Protein AF-K9TN90-F1 (afdb_monomer_lite)

Organism: NCBI:txid56110

Sequence (79 aa):
MNSSNSPNGEPTSLNPDANEPFVKISSELLITLLTPPFLGALLGGKAVSQMLQSMGQASEEVFRGDRLPVLNFPQAEED

pLDDT: mean 78.18, std 16.63, range [40.25, 97.38]

Secondary structure (DSSP, 8-state):
-----------------S--------HHHHHHHHHHHHHHHHHHHHHHHHHHHHHHHHHHHHHS-TTS----PPPP---

Structure (mmCIF, N/CA/C/O backbone):
data_AF-K9TN90-F1
#
_entry.id   AF-K9TN90-F1
#
loop_
_atom_site.group_PDB
_atom_site.id
_atom_site.type_symbol
_atom_site.label_atom_id
_atom_site.label_alt_id
_atom_site.label_comp_id
_atom_site.label_asym_id
_atom_site.label_entity_id
_atom_site.label_seq_id
_atom_site.pdbx_PDB_ins_code
_atom_site.Cartn_x
_atom_site.Cartn_y
_atom_site.Cartn_z
_atom_site.occupancy
_atom_site.B_iso_or_equiv
_atom_site.auth_seq_id
_atom_site.auth_comp_id
_atom_site.auth_asym_id
_atom_site.auth_atom_id
_atom_site.pdbx_PDB_model_num
ATOM 1 N N . MET A 1 1 ? 79.389 -10.338 -18.955 1.00 42.88 1 MET A N 1
ATOM 2 C CA . MET A 1 1 ? 78.657 -10.212 -17.682 1.00 42.88 1 MET A CA 1
ATOM 3 C C . MET A 1 1 ? 77.159 -10.058 -17.949 1.00 42.88 1 MET A C 1
ATOM 5 O O . MET A 1 1 ? 76.694 -8.969 -18.232 1.00 42.88 1 MET A O 1
ATOM 9 N N . ASN A 1 2 ? 76.467 -11.196 -17.975 1.00 40.25 2 ASN A N 1
ATOM 10 C CA . ASN A 1 2 ? 75.188 -11.523 -17.333 1.00 40.25 2 ASN A CA 1
ATOM 11 C C . ASN A 1 2 ? 74.123 -10.405 -17.224 1.00 40.25 2 ASN A C 1
ATOM 13 O O . ASN A 1 2 ? 74.112 -9.656 -16.251 1.00 40.25 2 ASN A O 1
ATOM 17 N N . SER A 1 3 ? 73.156 -10.393 -18.147 1.00 46.69 3 SER A N 1
ATOM 18 C CA . SER A 1 3 ? 71.827 -9.807 -17.921 1.00 46.69 3 SER A CA 1
ATOM 19 C C . SER A 1 3 ? 70.876 -10.922 -17.487 1.00 46.69 3 SER A C 1
ATOM 21 O O . SER A 1 3 ? 70.514 -11.785 -18.284 1.00 46.69 3 SER A O 1
ATOM 23 N N . SER A 1 4 ? 70.520 -10.939 -16.205 1.00 51.38 4 SER A N 1
ATOM 24 C CA . SER A 1 4 ? 69.526 -11.856 -15.646 1.00 51.38 4 SER A CA 1
ATOM 25 C C . SER A 1 4 ? 68.126 -11.393 -16.053 1.00 51.38 4 SER A C 1
ATOM 27 O O . SER A 1 4 ? 67.637 -10.394 -15.531 1.00 51.38 4 SER A O 1
ATOM 29 N N . ASN A 1 5 ? 67.471 -12.109 -16.968 1.00 56.75 5 ASN A N 1
ATOM 30 C CA . ASN A 1 5 ? 66.033 -11.954 -17.180 1.00 56.75 5 ASN A CA 1
ATOM 31 C C . ASN A 1 5 ? 65.294 -12.692 -16.055 1.00 56.75 5 ASN A C 1
ATOM 33 O O . ASN A 1 5 ? 65.377 -13.916 -15.953 1.00 56.75 5 ASN A O 1
ATOM 37 N N . SER A 1 6 ? 64.596 -11.936 -15.206 1.00 54.19 6 SER A N 1
ATOM 38 C CA . SER A 1 6 ? 63.647 -12.470 -14.222 1.00 54.19 6 SER A CA 1
ATOM 39 C C . SER A 1 6 ? 62.432 -13.090 -14.920 1.00 54.19 6 SER A C 1
ATOM 41 O O . SER A 1 6 ? 61.965 -12.536 -15.918 1.00 54.19 6 SER A O 1
ATOM 43 N N . PRO A 1 7 ? 61.880 -14.201 -14.398 1.00 56.22 7 PRO A N 1
ATOM 44 C CA . PRO A 1 7 ? 60.660 -14.783 -14.925 1.00 56.22 7 PRO A CA 1
ATOM 45 C C . PRO A 1 7 ? 59.477 -13.915 -14.488 1.00 56.22 7 PRO A C 1
ATOM 47 O O . PRO A 1 7 ? 59.308 -13.618 -13.304 1.00 56.22 7 PRO A O 1
ATOM 50 N N . ASN A 1 8 ? 58.669 -13.490 -15.453 1.00 51.84 8 ASN A N 1
ATOM 51 C CA . ASN A 1 8 ? 57.404 -12.817 -15.192 1.00 51.84 8 ASN A CA 1
ATOM 52 C C . ASN A 1 8 ? 56.503 -13.771 -14.396 1.00 51.84 8 ASN A C 1
ATOM 54 O O . ASN A 1 8 ? 56.130 -14.832 -14.894 1.00 51.84 8 ASN A O 1
ATOM 58 N N . GLY A 1 9 ? 56.176 -13.412 -13.155 1.00 54.22 9 GLY A N 1
ATOM 59 C CA . GLY A 1 9 ? 55.094 -14.053 -12.422 1.00 54.22 9 GLY A CA 1
ATOM 60 C C . GLY A 1 9 ? 53.770 -13.613 -13.032 1.00 54.22 9 GLY A C 1
ATOM 61 O O . GLY A 1 9 ? 53.376 -12.462 -12.863 1.00 54.22 9 GLY A O 1
ATOM 62 N N . GLU A 1 10 ? 53.102 -14.509 -13.752 1.00 54.12 10 GLU A N 1
ATOM 63 C CA . GLU A 1 10 ? 51.690 -14.340 -14.084 1.00 54.12 10 GLU A CA 1
ATOM 64 C C . GLU A 1 10 ? 50.872 -14.456 -12.787 1.00 54.12 10 GLU A C 1
ATOM 66 O O . GLU A 1 10 ? 50.942 -15.493 -12.118 1.00 54.12 10 GLU A O 1
ATOM 71 N N . PRO A 1 11 ? 50.112 -13.425 -12.377 1.00 55.38 11 PRO A N 1
ATOM 72 C CA . PRO A 1 11 ? 49.146 -13.588 -11.309 1.00 55.38 11 PRO A CA 1
ATOM 73 C C . PRO A 1 11 ? 48.017 -14.475 -11.832 1.00 55.38 11 PRO A C 1
ATOM 75 O O . PRO A 1 11 ? 47.332 -14.121 -12.789 1.00 55.38 11 PRO A O 1
ATOM 78 N N . THR A 1 12 ? 47.865 -15.635 -11.194 1.00 52.53 12 THR A N 1
ATOM 79 C CA . THR A 1 12 ? 46.711 -16.537 -11.220 1.00 52.53 12 THR A CA 1
ATOM 80 C C . THR A 1 12 ? 45.465 -15.890 -11.826 1.00 52.53 12 THR A C 1
ATOM 82 O O . THR A 1 12 ? 44.767 -15.117 -11.167 1.00 52.53 12 THR A O 1
ATOM 85 N N . SER A 1 13 ? 45.183 -16.232 -13.085 1.00 53.19 13 SER A N 1
ATOM 86 C CA . SER A 1 13 ? 43.895 -15.968 -13.719 1.00 53.19 13 SER A CA 1
ATOM 87 C C . SER A 1 13 ? 42.820 -16.700 -12.915 1.00 53.19 13 SER A C 1
ATOM 89 O O . SER A 1 13 ? 42.721 -17.930 -12.943 1.00 53.19 13 SER A O 1
ATOM 91 N N . LEU A 1 14 ? 42.053 -15.943 -12.131 1.00 61.44 14 LEU A N 1
ATOM 92 C CA . LEU A 1 14 ? 40.810 -16.409 -11.533 1.00 61.44 14 LEU A CA 1
ATOM 93 C C . LEU A 1 14 ? 39.842 -16.674 -12.686 1.00 61.44 14 LEU A C 1
ATOM 95 O O . LEU A 1 14 ? 39.215 -15.742 -13.175 1.00 61.44 14 LEU A O 1
ATOM 99 N N . ASN A 1 15 ? 39.758 -17.926 -13.136 1.00 62.34 15 ASN A N 1
ATOM 100 C CA . ASN A 1 15 ? 38.724 -18.372 -14.065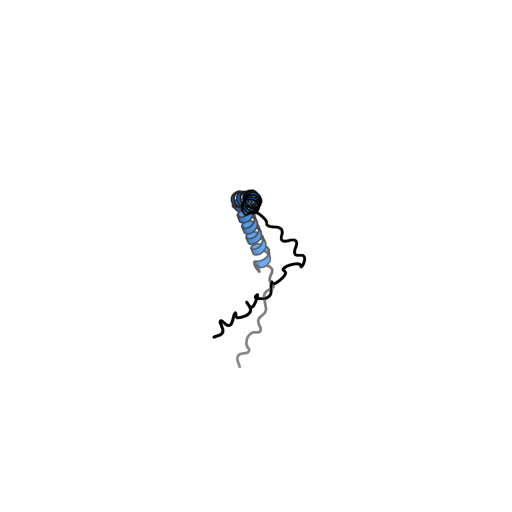 1.00 62.34 15 ASN A CA 1
ATOM 101 C C . ASN A 1 15 ? 37.355 -18.207 -13.387 1.00 62.34 15 ASN A C 1
ATOM 103 O O . ASN A 1 15 ? 37.066 -18.952 -12.447 1.00 62.34 15 ASN A O 1
ATOM 107 N N . PRO A 1 16 ? 36.496 -17.274 -13.830 1.00 61.00 16 PRO A N 1
ATOM 108 C CA . PRO A 1 16 ? 35.136 -17.169 -13.343 1.00 61.00 16 PRO A CA 1
ATOM 109 C C . PRO A 1 16 ? 34.255 -18.012 -14.268 1.00 61.00 16 PRO A C 1
ATOM 111 O O . PRO A 1 16 ? 33.441 -17.479 -15.015 1.00 61.00 16 PRO A O 1
ATOM 114 N N . ASP A 1 17 ? 34.472 -19.326 -14.270 1.00 67.00 17 ASP A N 1
ATOM 115 C CA . ASP A 1 17 ? 33.609 -20.268 -14.982 1.00 67.00 17 ASP A CA 1
ATOM 116 C C . ASP A 1 17 ? 32.859 -21.112 -13.950 1.00 67.00 17 ASP A C 1
ATOM 118 O O . ASP A 1 17 ? 33.248 -22.226 -13.606 1.00 67.00 17 ASP A O 1
ATOM 122 N N . ALA A 1 18 ? 31.834 -20.498 -13.360 1.00 63.47 18 ALA A N 1
ATOM 123 C CA . ALA A 1 18 ? 30.834 -21.195 -12.569 1.00 63.47 18 ALA A CA 1
ATOM 124 C C . ALA A 1 18 ? 29.511 -20.410 -12.584 1.00 63.47 18 ALA A C 1
ATOM 126 O O . ALA A 1 18 ? 29.220 -19.617 -11.697 1.00 63.47 18 ALA A O 1
ATOM 127 N N . ASN A 1 19 ? 28.735 -20.609 -13.654 1.00 66.00 19 ASN A N 1
ATOM 128 C CA . ASN A 1 19 ? 27.272 -20.748 -13.634 1.00 66.00 19 ASN A CA 1
ATOM 129 C C . ASN A 1 19 ? 26.460 -19.912 -12.619 1.00 66.00 19 ASN A C 1
ATOM 131 O O . ASN A 1 19 ? 25.797 -20.466 -11.746 1.00 66.00 19 ASN A O 1
ATOM 135 N N . GLU A 1 20 ? 26.369 -18.603 -12.837 1.00 67.38 20 GLU A N 1
ATOM 136 C CA . GLU A 1 20 ? 25.308 -17.776 -12.252 1.00 67.38 20 GLU A CA 1
ATOM 137 C C . GLU A 1 20 ? 24.460 -17.199 -13.397 1.00 67.38 20 GLU A C 1
ATOM 139 O O . GLU A 1 20 ? 24.981 -16.403 -14.189 1.00 67.38 20 GLU A O 1
ATOM 144 N N . PRO A 1 21 ? 23.169 -17.567 -13.551 1.00 65.19 21 PRO A N 1
ATOM 145 C CA . PRO A 1 21 ? 22.275 -16.852 -14.451 1.00 65.19 21 PRO A CA 1
ATOM 146 C C . PRO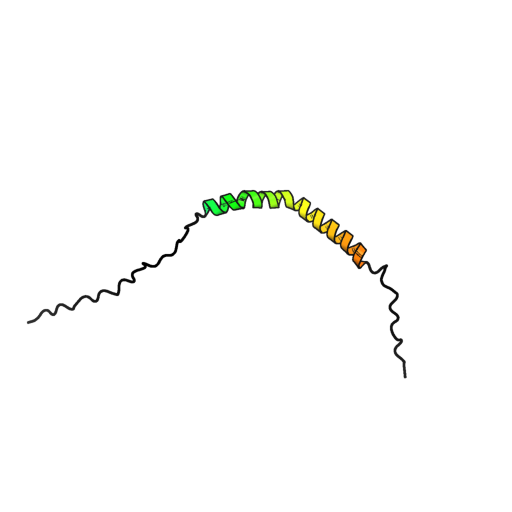 A 1 21 ? 21.990 -15.470 -13.850 1.00 65.19 21 PRO A C 1
ATOM 148 O O . PRO A 1 21 ? 20.952 -15.226 -13.238 1.00 65.19 21 PRO A O 1
ATOM 151 N N . PHE A 1 22 ? 22.936 -14.546 -14.008 1.00 69.25 22 PHE A N 1
ATOM 152 C CA . PHE A 1 22 ? 22.767 -13.162 -13.602 1.00 69.25 22 PHE A CA 1
ATOM 153 C C . PHE A 1 22 ? 21.833 -12.473 -14.599 1.00 69.25 22 PHE A C 1
ATOM 155 O O . PHE A 1 22 ? 22.250 -11.960 -15.641 1.00 69.25 22 PHE A O 1
ATOM 162 N N . VAL A 1 23 ? 20.534 -12.488 -14.294 1.00 75.31 23 VAL A N 1
ATOM 163 C CA . VAL A 1 23 ? 19.543 -11.707 -15.035 1.00 75.31 23 VAL A CA 1
ATOM 164 C C . VAL A 1 23 ? 19.821 -10.232 -14.761 1.00 75.31 23 VAL A C 1
ATOM 166 O O . VAL A 1 23 ? 19.453 -9.682 -13.725 1.00 75.31 23 VAL A O 1
ATOM 169 N N . LYS A 1 24 ? 20.498 -9.577 -15.703 1.00 80.44 24 LYS A N 1
ATOM 170 C CA . LYS A 1 24 ? 20.750 -8.138 -15.666 1.00 80.44 24 LYS A CA 1
ATOM 171 C C . LYS A 1 24 ? 19.457 -7.396 -16.012 1.00 80.44 24 LYS A C 1
ATOM 173 O O . LYS A 1 24 ? 19.189 -7.111 -17.176 1.00 80.44 24 LYS A O 1
ATOM 178 N N . ILE A 1 25 ? 18.638 -7.114 -15.001 1.00 83.56 25 ILE A N 1
ATOM 179 C CA . ILE A 1 25 ? 17.407 -6.332 -15.167 1.00 83.56 25 ILE A CA 1
ATOM 180 C C . ILE A 1 25 ? 17.791 -4.865 -15.388 1.00 83.56 25 ILE A C 1
ATOM 182 O O . ILE A 1 25 ? 18.559 -4.293 -14.613 1.00 83.56 25 ILE A O 1
ATOM 186 N N . SER A 1 26 ? 17.278 -4.250 -16.454 1.00 87.81 26 SER A N 1
ATOM 187 C CA . SER A 1 26 ? 17.486 -2.823 -16.698 1.00 87.81 26 SER A CA 1
ATOM 188 C C . SER A 1 26 ? 16.621 -1.984 -15.756 1.00 87.81 26 SER A C 1
ATOM 190 O O . SER A 1 26 ? 15.459 -2.300 -15.495 1.00 87.81 26 SER A O 1
ATOM 192 N N . SER A 1 27 ? 17.171 -0.873 -15.263 1.00 88.69 27 SER A N 1
ATOM 193 C CA . SER A 1 27 ? 16.438 0.046 -14.384 1.00 88.69 27 SER A CA 1
ATOM 194 C C . SER A 1 27 ? 15.162 0.583 -15.037 1.00 88.69 27 SER A C 1
ATOM 196 O O . SER A 1 27 ? 14.158 0.765 -14.358 1.00 88.69 27 SER A O 1
ATOM 198 N N . GLU A 1 28 ? 15.159 0.772 -16.358 1.00 92.62 28 GLU A N 1
ATOM 199 C CA . GLU A 1 28 ? 13.972 1.213 -17.099 1.00 92.62 28 GLU A CA 1
ATOM 200 C C . GLU A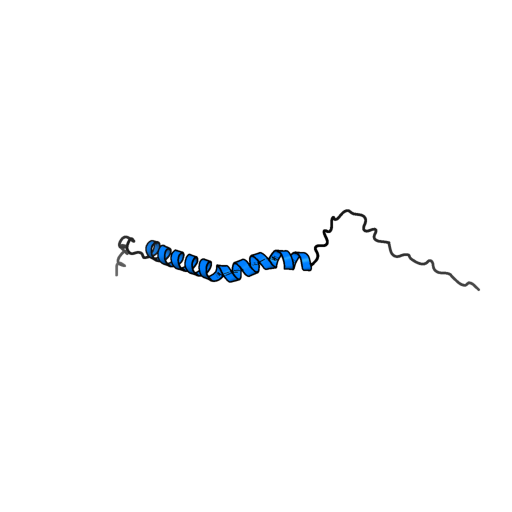 1 28 ? 12.806 0.223 -17.000 1.00 92.62 28 GLU A C 1
ATOM 202 O O . GLU A 1 28 ? 11.655 0.647 -16.868 1.00 92.62 28 GLU A O 1
ATOM 207 N N . LEU A 1 29 ? 13.084 -1.087 -16.994 1.00 93.00 29 LEU A N 1
ATOM 208 C CA . LEU A 1 29 ? 12.049 -2.107 -16.815 1.00 93.00 29 LEU A CA 1
ATOM 209 C C . LEU A 1 29 ? 11.463 -2.062 -15.403 1.00 93.00 29 LEU A C 1
ATOM 211 O O . LEU A 1 29 ? 10.248 -2.161 -15.247 1.00 93.00 29 LEU A O 1
ATOM 215 N N . LEU A 1 30 ? 12.298 -1.850 -14.382 1.00 93.12 30 LEU A N 1
ATOM 216 C CA . LEU A 1 30 ? 11.831 -1.711 -12.998 1.00 93.12 30 LEU A CA 1
ATOM 217 C C . LEU A 1 30 ? 10.937 -0.483 -12.827 1.00 93.12 30 LEU A C 1
ATOM 219 O O . LEU A 1 30 ? 9.861 -0.582 -12.240 1.00 93.12 30 LEU A O 1
ATOM 223 N N . ILE A 1 31 ? 11.353 0.660 -13.375 1.00 95.50 31 ILE A N 1
ATOM 224 C CA . ILE A 1 31 ? 10.569 1.894 -13.305 1.00 95.50 31 ILE A CA 1
ATOM 225 C C . ILE A 1 31 ? 9.254 1.737 -14.065 1.00 95.50 31 ILE A C 1
ATOM 227 O O . ILE A 1 31 ? 8.201 2.075 -13.529 1.00 95.50 31 ILE A O 1
ATOM 231 N N . THR A 1 32 ? 9.278 1.167 -15.268 1.00 95.81 32 THR A N 1
ATOM 232 C CA . THR A 1 32 ? 8.062 0.962 -16.069 1.00 95.81 32 THR A CA 1
ATOM 233 C C . THR A 1 32 ? 7.085 0.013 -15.379 1.00 95.81 32 THR A C 1
ATOM 235 O O . THR A 1 32 ? 5.882 0.245 -15.423 1.00 95.81 32 THR A O 1
ATOM 238 N N . LEU A 1 33 ? 7.580 -1.019 -14.691 1.00 96.06 33 LEU A N 1
ATOM 239 C CA . LEU A 1 33 ? 6.740 -1.954 -13.944 1.00 96.06 33 LEU A CA 1
ATOM 240 C C . LEU A 1 33 ? 6.168 -1.335 -12.660 1.00 96.06 33 LEU A C 1
ATOM 242 O O . LEU A 1 33 ? 5.024 -1.609 -12.303 1.00 96.06 33 LEU A O 1
ATOM 246 N N . LEU A 1 34 ? 6.942 -0.491 -11.975 1.00 96.44 34 LEU A N 1
ATOM 247 C CA . LEU A 1 34 ? 6.529 0.155 -10.728 1.00 96.44 34 LEU A CA 1
ATOM 248 C C . LEU A 1 34 ? 5.610 1.362 -10.958 1.00 96.44 34 LEU A C 1
ATOM 250 O O . LEU A 1 34 ? 4.785 1.677 -10.103 1.00 96.44 34 LEU A O 1
ATOM 254 N N . THR A 1 35 ? 5.716 2.027 -12.108 1.00 96.56 35 THR A N 1
ATOM 255 C CA . THR A 1 35 ? 4.969 3.260 -12.391 1.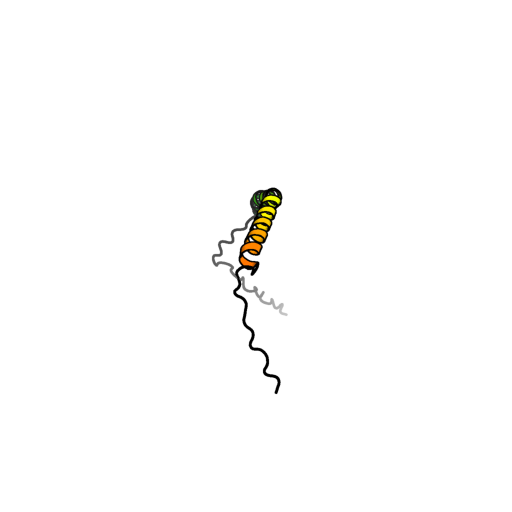00 96.56 35 THR A CA 1
ATOM 256 C C . THR A 1 35 ? 3.447 3.050 -12.339 1.00 96.56 35 THR A C 1
ATOM 258 O O . THR A 1 35 ? 2.789 3.782 -11.598 1.00 96.56 35 THR A O 1
ATOM 261 N N . PRO A 1 36 ? 2.847 2.054 -13.025 1.00 97.06 36 PRO A N 1
ATOM 262 C CA . PRO A 1 36 ? 1.405 1.829 -12.963 1.00 97.06 36 PRO A CA 1
ATOM 263 C C . PRO A 1 36 ? 0.856 1.560 -11.551 1.00 97.06 36 PRO A C 1
ATOM 265 O O . PRO A 1 36 ? -0.083 2.257 -11.161 1.00 97.06 36 PRO A O 1
ATOM 268 N N . PRO A 1 37 ? 1.398 0.620 -10.745 1.00 95.06 37 PRO A N 1
ATOM 269 C CA . PRO A 1 37 ? 0.891 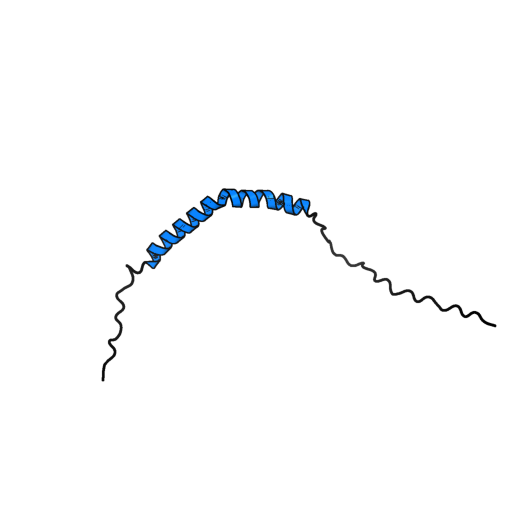0.395 -9.394 1.00 95.06 37 PRO A CA 1
ATOM 270 C C . PRO A 1 37 ? 1.158 1.585 -8.470 1.00 95.06 37 PRO A C 1
ATOM 272 O O . PRO A 1 37 ? 0.335 1.863 -7.602 1.00 95.06 37 PRO A O 1
ATOM 275 N N . PHE A 1 38 ? 2.249 2.330 -8.671 1.00 96.56 38 PHE A N 1
ATOM 276 C CA . PHE A 1 38 ? 2.519 3.542 -7.902 1.00 96.56 38 PHE A CA 1
ATOM 277 C C . PHE A 1 38 ? 1.477 4.635 -8.175 1.00 96.56 38 PHE A C 1
ATOM 279 O O . PHE A 1 38 ? 0.897 5.182 -7.239 1.00 96.56 38 PHE A O 1
ATOM 286 N N . LEU A 1 39 ? 1.158 4.900 -9.446 1.00 97.38 39 LEU A N 1
ATOM 287 C CA . LEU A 1 39 ? 0.074 5.817 -9.811 1.00 97.38 39 LEU A CA 1
ATOM 288 C C . LEU A 1 39 ? -1.281 5.315 -9.297 1.00 97.38 39 LEU A C 1
ATOM 290 O O . LEU A 1 39 ? -2.066 6.105 -8.776 1.00 97.38 39 LEU A O 1
ATOM 294 N N . GLY A 1 40 ? -1.537 4.009 -9.393 1.00 97.31 40 GLY A N 1
ATOM 295 C CA . GLY A 1 40 ? -2.734 3.381 -8.837 1.00 97.31 40 GLY A CA 1
ATOM 296 C C . GLY A 1 40 ? -2.861 3.598 -7.328 1.00 97.31 40 GLY A C 1
ATOM 297 O O . GLY A 1 40 ? -3.939 3.945 -6.850 1.00 97.31 40 GLY A O 1
ATOM 298 N N . ALA A 1 41 ? -1.762 3.477 -6.582 1.00 95.94 41 ALA A N 1
ATOM 299 C CA . ALA A 1 41 ? -1.727 3.739 -5.147 1.00 95.94 41 ALA A CA 1
ATOM 300 C C . ALA A 1 41 ? -1.999 5.216 -4.824 1.00 95.94 41 ALA A C 1
ATOM 302 O O . ALA A 1 41 ? -2.784 5.508 -3.922 1.00 95.94 41 ALA A O 1
ATOM 303 N N . LEU A 1 42 ? -1.414 6.149 -5.583 1.00 95.94 42 LEU A N 1
ATOM 304 C CA . LEU A 1 42 ? -1.672 7.583 -5.412 1.00 95.94 42 LEU A CA 1
ATOM 305 C C . LEU A 1 42 ? -3.146 7.928 -5.663 1.00 95.94 42 LEU A C 1
ATOM 307 O O . LEU A 1 42 ? -3.748 8.671 -4.889 1.00 95.94 42 LEU A O 1
ATOM 311 N N . LEU A 1 43 ? -3.746 7.350 -6.705 1.00 96.50 43 LEU A N 1
ATOM 312 C CA . LEU A 1 43 ? -5.153 7.570 -7.040 1.00 96.50 43 LEU A CA 1
ATOM 313 C C . LEU A 1 43 ? -6.098 6.891 -6.031 1.00 96.50 43 LEU A C 1
ATOM 315 O O . LEU A 1 43 ? -7.137 7.444 -5.670 1.00 96.50 43 LEU A O 1
ATOM 319 N N . GLY A 1 44 ? -5.719 5.707 -5.545 1.00 95.62 44 GLY A N 1
ATOM 320 C CA . GLY A 1 44 ? -6.475 4.897 -4.589 1.00 95.62 44 GLY A CA 1
ATOM 321 C C . GLY A 1 44 ? -6.303 5.298 -3.121 1.00 95.62 44 GLY A C 1
ATOM 322 O O . GLY A 1 44 ? -7.041 4.801 -2.270 1.00 95.62 44 GLY A O 1
ATOM 323 N N . GLY A 1 45 ? -5.383 6.212 -2.799 1.00 94.50 45 GLY A N 1
ATOM 324 C CA . GLY A 1 45 ? -5.062 6.583 -1.416 1.00 94.50 45 GLY A CA 1
ATOM 325 C C . GLY A 1 45 ? -6.271 7.077 -0.616 1.00 94.50 45 GLY A C 1
ATOM 326 O O . GLY A 1 45 ? -6.418 6.752 0.563 1.00 94.50 45 GLY A O 1
ATOM 327 N N . LYS A 1 46 ? -7.204 7.785 -1.268 1.00 92.94 46 LYS A N 1
ATOM 328 C CA . LYS A 1 46 ? -8.457 8.217 -0.632 1.00 92.94 46 LYS A CA 1
ATOM 329 C C . LYS A 1 46 ? -9.330 7.029 -0.214 1.00 92.94 46 LYS A C 1
ATOM 331 O O . LYS A 1 46 ? -9.879 7.049 0.882 1.00 92.94 46 LYS A O 1
ATOM 336 N N . ALA A 1 47 ? -9.442 6.002 -1.057 1.00 94.81 47 ALA A N 1
ATOM 337 C CA . ALA A 1 47 ? -10.239 4.815 -0.756 1.00 94.81 47 ALA A CA 1
ATOM 338 C C . ALA A 1 47 ? -9.636 4.018 0.411 1.00 94.81 47 ALA A C 1
ATOM 340 O O . ALA A 1 47 ? -10.362 3.612 1.314 1.00 94.81 47 ALA A O 1
ATOM 341 N N . VAL A 1 48 ? -8.306 3.871 0.442 1.00 95.88 48 VAL A N 1
ATOM 342 C CA . VAL A 1 48 ? -7.594 3.242 1.568 1.00 95.88 48 VAL A CA 1
ATOM 343 C C . VAL A 1 48 ? -7.821 4.023 2.863 1.00 95.88 48 VAL A C 1
ATOM 345 O O . VAL A 1 48 ? -8.130 3.428 3.890 1.00 95.88 48 VAL A O 1
ATOM 348 N N . SER A 1 49 ? -7.734 5.355 2.817 1.00 95.38 49 SER A N 1
ATOM 349 C CA . SER A 1 49 ? -7.999 6.209 3.981 1.00 95.38 49 SER A CA 1
ATOM 350 C C . SER A 1 49 ? -9.431 6.044 4.504 1.00 95.38 49 SER A C 1
ATOM 352 O O . SER A 1 49 ? -9.637 5.826 5.695 1.00 95.38 49 SER A O 1
ATOM 354 N N . GLN A 1 50 ? -10.423 6.044 3.608 1.00 95.94 50 GLN A N 1
ATOM 355 C CA . GLN A 1 50 ? -11.826 5.819 3.968 1.00 95.94 50 GLN A CA 1
ATOM 356 C C . GLN A 1 50 ? -12.062 4.425 4.564 1.00 95.94 50 GLN A C 1
ATOM 358 O O . GLN A 1 50 ? -12.814 4.294 5.528 1.00 95.94 50 GLN A O 1
ATOM 363 N N . MET A 1 51 ? -11.403 3.397 4.025 1.00 95.62 51 MET A N 1
ATOM 364 C CA . MET A 1 51 ? -11.452 2.036 4.559 1.00 95.62 51 MET A CA 1
ATOM 365 C C . MET A 1 51 ? -10.842 1.959 5.962 1.00 95.62 51 MET A C 1
ATOM 367 O O . MET A 1 51 ? -11.446 1.391 6.865 1.00 95.62 51 MET A O 1
ATOM 371 N N . LEU A 1 52 ? -9.665 2.550 6.175 1.00 96.25 52 LEU A N 1
ATOM 372 C CA . LEU A 1 52 ? -9.029 2.571 7.493 1.00 96.25 52 LEU A CA 1
ATOM 373 C C . LEU A 1 52 ? -9.877 3.333 8.515 1.00 96.25 52 LEU A C 1
ATOM 375 O O . LEU A 1 52 ? -9.997 2.905 9.661 1.00 96.25 52 LEU A O 1
ATOM 379 N N . GLN A 1 53 ? -10.507 4.431 8.097 1.00 95.88 53 GLN A N 1
ATOM 380 C CA . GLN A 1 53 ? -11.391 5.205 8.957 1.00 95.88 53 GLN A CA 1
ATOM 381 C C . GLN A 1 53 ? -12.637 4.408 9.363 1.00 95.88 53 GLN A C 1
ATOM 383 O O . GLN A 1 53 ? -1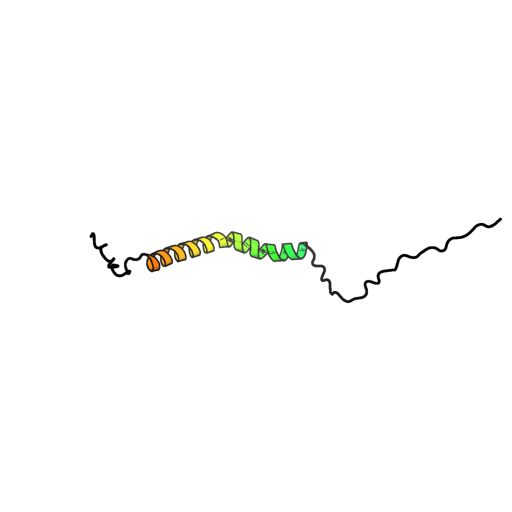2.975 4.380 10.546 1.00 95.88 53 GLN A O 1
ATOM 388 N N . SER A 1 54 ? -13.289 3.720 8.420 1.00 93.69 54 SER A N 1
ATOM 389 C CA . SER A 1 54 ? -14.460 2.892 8.730 1.00 93.69 54 SER A CA 1
ATOM 390 C C . SER A 1 54 ? -14.099 1.689 9.603 1.00 93.69 54 SER A C 1
ATOM 392 O O . SER A 1 54 ? -14.830 1.372 10.539 1.00 93.69 54 SER A O 1
ATOM 394 N N . MET A 1 55 ? -12.939 1.065 9.370 1.00 94.00 55 MET A N 1
ATOM 395 C CA . MET A 1 55 ? -12.407 0.013 10.241 1.00 94.00 55 MET A CA 1
ATOM 396 C C . MET A 1 55 ? -12.135 0.527 11.657 1.00 94.00 55 MET A C 1
ATOM 398 O O . MET A 1 55 ? -12.439 -0.171 12.622 1.00 94.00 55 MET A O 1
ATOM 402 N N . GLY A 1 56 ? -11.597 1.741 11.797 1.00 91.62 56 GLY A N 1
ATOM 403 C CA . GLY A 1 56 ? -11.376 2.379 13.095 1.00 91.62 56 GLY A CA 1
ATOM 404 C C . GLY A 1 56 ? -12.682 2.620 13.852 1.00 91.62 56 GLY A C 1
ATOM 405 O O . GLY A 1 56 ? -12.786 2.257 15.020 1.00 91.62 56 GLY A O 1
ATOM 406 N N . GLN A 1 57 ? -13.702 3.145 13.171 1.00 91.25 57 GLN A N 1
ATOM 407 C CA . GLN A 1 57 ? -15.029 3.369 13.756 1.00 91.25 57 GLN A CA 1
ATOM 408 C C . GLN A 1 57 ? -15.709 2.060 14.174 1.00 91.25 57 GLN A C 1
ATOM 410 O O . GLN A 1 57 ? -16.247 1.965 15.274 1.00 91.25 57 GLN A O 1
ATOM 415 N N . ALA A 1 58 ? -15.643 1.030 13.327 1.00 88.00 58 ALA A N 1
ATOM 416 C CA . ALA A 1 58 ? -16.173 -0.290 13.658 1.00 88.00 58 ALA A CA 1
ATOM 417 C C . ALA A 1 58 ? -15.421 -0.923 14.841 1.00 88.00 58 ALA A C 1
ATOM 419 O O . ALA A 1 58 ? -16.031 -1.537 15.714 1.00 88.00 58 ALA A O 1
ATOM 420 N N . SER A 1 59 ? -14.099 -0.736 14.903 1.00 88.19 59 SER A N 1
ATOM 421 C CA . SER A 1 59 ? -13.285 -1.196 16.031 1.00 88.19 59 SER A CA 1
ATOM 422 C C . SER A 1 59 ? -13.677 -0.474 17.318 1.00 88.19 59 SER A C 1
ATOM 424 O O . SER A 1 59 ? -13.815 -1.117 18.353 1.00 88.19 59 SER A O 1
ATOM 426 N N . GLU A 1 60 ? -13.927 0.836 17.264 1.00 85.12 60 GLU A N 1
ATOM 427 C CA . GLU A 1 60 ? -14.395 1.592 18.425 1.00 85.12 60 GLU A CA 1
ATOM 428 C C . GLU A 1 60 ? -15.681 0.992 18.998 1.00 85.12 60 GLU A C 1
ATOM 430 O O . GLU A 1 60 ? -15.753 0.798 20.201 1.00 85.12 60 GLU A O 1
ATOM 435 N N . GLU A 1 61 ? -16.663 0.620 18.174 1.00 80.56 61 GLU A N 1
ATOM 436 C CA . GLU A 1 61 ? -17.904 0.001 18.658 1.00 80.56 61 GLU A CA 1
ATOM 437 C C . GLU A 1 61 ? -17.677 -1.370 19.320 1.00 80.56 61 GLU A C 1
ATOM 439 O O . GLU A 1 61 ? -18.287 -1.670 20.349 1.00 80.56 61 GLU A O 1
ATOM 444 N N . VAL A 1 62 ? -16.764 -2.183 18.780 1.00 82.50 62 VAL A N 1
ATOM 445 C CA . VAL A 1 62 ? -16.398 -3.492 19.352 1.00 82.50 62 VAL A CA 1
ATOM 446 C C . VAL A 1 62 ? -15.663 -3.336 20.689 1.00 82.50 62 VAL A C 1
ATOM 448 O O . VAL A 1 62 ? -15.898 -4.113 21.615 1.00 82.50 62 VAL A O 1
ATOM 451 N N . PHE A 1 63 ? -14.798 -2.326 20.811 1.00 72.94 63 PHE A N 1
ATOM 452 C CA . PHE A 1 63 ? -13.944 -2.102 21.981 1.00 72.94 63 PHE A CA 1
ATOM 453 C C . PHE A 1 63 ? -14.465 -1.040 22.956 1.00 72.94 63 PHE A C 1
ATOM 455 O O . PHE A 1 63 ? -13.836 -0.834 23.992 1.00 72.94 63 PHE A O 1
ATOM 462 N N . ARG A 1 64 ? -15.610 -0.394 22.684 1.00 75.44 64 ARG A N 1
ATOM 463 C CA . ARG A 1 64 ? -16.176 0.715 23.486 1.00 75.44 64 ARG A CA 1
ATOM 464 C C . ARG A 1 64 ? -16.388 0.362 24.954 1.00 75.44 64 ARG A C 1
ATOM 466 O O . ARG A 1 64 ? -16.626 1.238 25.775 1.00 75.44 64 ARG A O 1
ATOM 473 N N . GLY A 1 65 ? -16.333 -0.914 25.305 1.00 68.75 65 GLY A N 1
ATOM 474 C CA . GLY A 1 65 ? -16.368 -1.335 26.693 1.00 68.75 65 GLY A CA 1
ATOM 475 C C . GLY A 1 65 ? -17.745 -1.204 27.346 1.00 68.75 65 GLY A C 1
ATOM 476 O O . GLY A 1 65 ? -17.921 -1.689 28.451 1.00 68.75 65 GLY A O 1
ATOM 477 N N . ASP A 1 66 ? -18.746 -0.659 26.646 1.00 68.50 66 ASP A N 1
ATOM 478 C CA . ASP A 1 66 ? -20.153 -0.556 27.080 1.00 68.50 66 ASP A CA 1
ATOM 479 C C . ASP A 1 66 ? -20.836 -1.932 27.253 1.00 68.50 66 ASP A C 1
ATOM 481 O O . ASP A 1 66 ? -21.952 -2.060 27.741 1.00 68.50 66 ASP A O 1
ATOM 485 N N . ARG A 1 67 ? -20.138 -3.003 26.858 1.00 65.44 67 ARG A N 1
ATOM 486 C CA . ARG A 1 67 ? -20.518 -4.404 27.091 1.00 65.44 67 ARG A CA 1
ATOM 487 C C . ARG A 1 67 ? -19.594 -5.114 28.084 1.00 65.44 67 ARG A C 1
ATOM 489 O O . ARG A 1 67 ? -19.698 -6.330 28.233 1.00 65.44 67 ARG A O 1
ATOM 496 N N . LEU A 1 68 ? -18.668 -4.399 28.726 1.00 70.94 68 LEU A N 1
ATOM 497 C CA . LEU A 1 68 ? -17.814 -4.984 29.752 1.00 70.94 68 LEU A CA 1
ATOM 498 C C . LEU A 1 68 ? -18.627 -5.090 31.047 1.00 70.94 68 LEU A C 1
ATOM 500 O O . LEU A 1 68 ? -19.183 -4.088 31.501 1.00 70.94 68 LEU A O 1
ATOM 504 N N . PRO A 1 69 ? -18.736 -6.290 31.641 1.00 71.19 69 PRO A N 1
ATOM 505 C CA . PRO A 1 69 ? -19.395 -6.441 32.928 1.00 71.19 69 PRO A CA 1
ATOM 506 C C . PRO A 1 69 ? -18.695 -5.562 33.969 1.00 71.19 69 PRO A C 1
ATOM 508 O O . PRO A 1 69 ? -17.468 -5.437 33.951 1.00 71.19 69 PRO A O 1
ATOM 511 N N . VAL A 1 70 ? -19.478 -4.963 34.873 1.00 74.88 70 VAL A N 1
ATOM 512 C CA . VAL A 1 70 ? -18.949 -4.184 36.002 1.00 74.88 70 VAL A CA 1
ATOM 513 C C . VAL A 1 70 ? -17.934 -5.048 36.745 1.00 74.88 70 VAL A C 1
ATOM 515 O O . VAL A 1 70 ? -18.273 -6.106 37.280 1.00 74.88 70 VAL A O 1
ATOM 518 N N . LEU A 1 71 ? -16.674 -4.614 36.729 1.00 75.12 71 LEU A N 1
ATOM 519 C CA . LEU A 1 71 ? -15.590 -5.325 37.381 1.00 75.12 71 LEU A CA 1
ATOM 520 C C . LEU A 1 71 ? -15.660 -5.024 38.878 1.00 75.12 71 LEU A C 1
ATOM 522 O O . LEU A 1 71 ? -15.335 -3.923 39.317 1.00 75.12 71 LEU A O 1
ATOM 526 N N . ASN A 1 72 ? -16.118 -6.002 39.657 1.00 79.62 72 ASN A N 1
ATOM 527 C CA . ASN A 1 72 ? -16.073 -5.920 41.111 1.00 79.62 72 ASN A CA 1
ATOM 528 C C . ASN A 1 72 ? -14.607 -5.992 41.548 1.00 79.62 72 ASN A C 1
ATOM 530 O O . ASN A 1 72 ? -14.007 -7.067 41.554 1.00 79.62 72 ASN A O 1
ATOM 534 N N . PHE A 1 73 ? -14.024 -4.846 41.884 1.00 84.31 73 PHE A N 1
ATOM 535 C CA . PHE A 1 73 ? -12.719 -4.805 42.528 1.00 84.31 73 PHE A CA 1
ATOM 536 C C . PHE A 1 73 ? -12.885 -5.167 44.008 1.00 84.31 73 PHE A C 1
ATOM 538 O O . PHE A 1 73 ? -13.801 -4.640 44.649 1.00 84.31 73 PHE A O 1
ATOM 545 N N . PRO A 1 74 ? -12.030 -6.041 44.570 1.00 83.50 74 PRO A N 1
ATOM 546 C CA . PRO A 1 74 ? -11.995 -6.226 46.012 1.00 83.50 74 PRO A CA 1
ATOM 547 C C . PRO A 1 74 ? -11.694 -4.869 46.656 1.00 83.50 74 PRO A C 1
ATOM 549 O O . PRO A 1 74 ? -10.739 -4.190 46.276 1.00 83.50 74 PRO A O 1
ATOM 552 N N . GLN A 1 75 ? -12.559 -4.444 47.577 1.00 77.44 75 GLN A N 1
ATOM 553 C CA . GLN A 1 75 ? -12.278 -3.300 48.439 1.00 77.44 75 GLN A CA 1
ATOM 554 C C . GLN A 1 75 ? -11.026 -3.677 49.234 1.00 77.44 75 GLN A C 1
ATOM 556 O O . GLN A 1 75 ? -10.988 -4.766 49.806 1.00 77.44 75 GLN A O 1
ATOM 561 N N . ALA A 1 76 ? -9.991 -2.837 49.208 1.00 72.06 76 ALA A N 1
ATOM 562 C CA . ALA A 1 76 ? -8.856 -3.037 50.094 1.00 72.06 76 ALA A CA 1
ATOM 563 C C . ALA A 1 76 ? -9.399 -3.016 51.527 1.00 72.06 76 ALA A C 1
ATOM 565 O O . ALA A 1 76 ? -10.007 -2.029 51.938 1.00 72.06 76 ALA A O 1
ATOM 566 N N . GLU A 1 77 ? -9.259 -4.135 52.228 1.00 68.56 77 GLU A N 1
ATOM 567 C CA . GLU A 1 77 ? -9.530 -4.221 53.656 1.00 68.56 77 GLU A CA 1
ATOM 568 C C . GLU A 1 77 ? -8.518 -3.287 54.338 1.00 68.56 77 GLU A C 1
ATOM 570 O O . GLU A 1 77 ? -7.317 -3.555 54.353 1.00 68.56 77 GLU A O 1
ATOM 575 N N . GLU A 1 78 ? -8.994 -2.115 54.764 1.00 64.62 78 GLU A N 1
ATOM 576 C CA . GLU A 1 78 ? -8.266 -1.225 55.667 1.00 64.62 78 GLU A CA 1
ATOM 577 C C . GLU A 1 78 ? -8.264 -1.880 57.056 1.00 64.62 78 GLU A C 1
ATOM 579 O O . GLU A 1 78 ? -9.295 -1.889 57.731 1.00 64.62 78 GLU A O 1
ATOM 584 N N . ASP A 1 79 ? -7.113 -2.439 57.443 1.00 55.72 79 ASP A N 1
ATOM 585 C CA . ASP A 1 79 ? -6.756 -2.787 58.829 1.00 55.72 79 ASP A CA 1
ATOM 586 C C . ASP A 1 79 ? -5.974 -1.640 59.496 1.00 55.72 79 ASP A C 1
ATOM 588 O O . ASP A 1 79 ? -5.041 -1.092 58.855 1.00 55.72 79 ASP A O 1
#

Radius of gyration: 36.0 Å; chains: 1; bounding box: 99×29×77 Å

Foldseek 3Di:
DDDDDDDDDDPDDPPPPDDDPPPPDDPVVVCVVVVVVVVVCVVCVVVVVVVVVVVVVVVCVVVVCPPPPDDDDPDPPDD